Protein AF-A0A662FAG6-F1 (afdb_monomer_lite)

Sequence (54 aa):
MELAEKKKTAIMCSEALWFKCHRRYIADELVKLGWIVKHIITKERVIKHRLNNN

Structure (mmCIF, N/CA/C/O backbone):
data_AF-A0A662FAG6-F1
#
_entry.id   AF-A0A662FAG6-F1
#
loop_
_atom_site.group_PDB
_atom_site.id
_atom_site.type_symbol
_atom_site.label_atom_id
_atom_site.label_alt_id
_atom_site.label_comp_id
_atom_site.label_asym_id
_atom_site.label_entity_id
_atom_site.label_seq_id
_atom_site.pdbx_PDB_ins_code
_atom_site.Cartn_x
_atom_site.Cartn_y
_atom_site.Cartn_z
_atom_site.occupancy
_atom_site.B_iso_or_equiv
_atom_site.auth_seq_id
_atom_site.auth_comp_id
_atom_site.auth_asym_id
_atom_site.auth_atom_id
_atom_site.pdbx_PDB_model_num
ATOM 1 N N . MET A 1 1 ? -11.923 3.202 2.682 1.00 81.38 1 MET A N 1
ATOM 2 C CA . MET A 1 1 ? -11.253 2.302 3.648 1.00 81.38 1 MET A CA 1
ATOM 3 C C . MET A 1 1 ? -12.021 1.003 3.851 1.00 81.38 1 MET A C 1
ATOM 5 O O . MET A 1 1 ? -11.389 -0.039 3.802 1.00 81.38 1 MET A O 1
ATOM 9 N N . GLU A 1 2 ? -13.356 1.040 3.918 1.00 91.19 2 GLU A N 1
ATOM 10 C CA . GLU A 1 2 ? -14.240 -0.136 4.065 1.00 91.19 2 GLU A CA 1
ATOM 11 C C . GLU A 1 2 ? -13.852 -1.384 3.239 1.00 91.19 2 GLU A C 1
ATOM 13 O O . GLU A 1 2 ? -13.805 -2.499 3.759 1.00 91.19 2 GLU A O 1
ATOM 18 N N . LEU A 1 3 ? -13.539 -1.228 1.946 1.00 90.06 3 LEU A N 1
ATOM 19 C CA . LEU A 1 3 ? -13.150 -2.364 1.102 1.00 90.06 3 LEU A CA 1
ATOM 20 C C . LEU A 1 3 ? -11.833 -3.012 1.563 1.00 90.06 3 LEU A C 1
ATOM 22 O O . LEU A 1 3 ? -11.732 -4.237 1.585 1.00 90.06 3 LEU A O 1
ATOM 26 N N . ALA A 1 4 ? -10.852 -2.195 1.952 1.00 89.75 4 ALA A N 1
ATOM 27 C CA . ALA A 1 4 ? -9.545 -2.649 2.421 1.00 89.75 4 ALA A CA 1
ATOM 28 C C . ALA A 1 4 ? -9.608 -3.285 3.820 1.00 89.75 4 ALA A C 1
ATOM 30 O O . ALA A 1 4 ? -8.783 -4.139 4.133 1.00 89.75 4 ALA A O 1
ATOM 31 N N . GLU A 1 5 ? -10.601 -2.912 4.633 1.00 92.44 5 GLU A N 1
ATOM 32 C CA . GLU A 1 5 ? -10.893 -3.548 5.927 1.00 92.44 5 GLU A CA 1
ATOM 33 C C . GLU A 1 5 ? -11.475 -4.953 5.747 1.00 92.44 5 GLU A C 1
ATOM 35 O O . GLU A 1 5 ? -11.143 -5.872 6.492 1.00 92.44 5 GLU A O 1
ATOM 40 N N . LYS A 1 6 ? -12.328 -5.139 4.733 1.00 95.75 6 LYS A N 1
ATOM 41 C CA . LYS A 1 6 ? -13.033 -6.405 4.491 1.00 95.75 6 LYS A CA 1
ATOM 42 C C . LYS A 1 6 ? -12.246 -7.373 3.606 1.00 95.75 6 LYS A C 1
ATOM 44 O O . LYS A 1 6 ? -12.423 -8.586 3.718 1.00 95.75 6 LYS A O 1
ATOM 49 N N . LYS A 1 7 ? -11.431 -6.869 2.672 1.00 94.69 7 LYS A N 1
ATOM 50 C CA . LYS A 1 7 ? -10.746 -7.671 1.645 1.00 94.69 7 LYS A CA 1
ATOM 51 C C . LYS A 1 7 ? -9.376 -7.098 1.287 1.00 94.69 7 LYS A C 1
ATOM 53 O O . LYS A 1 7 ? -9.160 -5.887 1.259 1.00 94.69 7 LYS A O 1
ATOM 58 N N . LYS A 1 8 ? -8.452 -7.986 0.896 1.00 90.81 8 LYS A N 1
ATOM 59 C CA . LYS A 1 8 ? -7.175 -7.581 0.288 1.00 90.81 8 LYS A CA 1
ATOM 60 C C . LYS A 1 8 ? -7.467 -6.765 -0.972 1.00 90.81 8 LYS A C 1
ATOM 62 O O . LYS A 1 8 ? -8.038 -7.288 -1.924 1.00 90.81 8 LYS A O 1
ATOM 67 N N . THR A 1 9 ? -7.069 -5.499 -0.957 1.00 94.44 9 THR A N 1
ATOM 68 C CA . THR A 1 9 ? -7.332 -4.543 -2.036 1.00 94.44 9 THR A CA 1
ATOM 69 C C . THR A 1 9 ? -6.016 -4.143 -2.691 1.00 94.44 9 THR A C 1
ATOM 71 O O . THR A 1 9 ? -5.046 -3.841 -1.996 1.00 94.44 9 THR A O 1
ATOM 74 N N . ALA A 1 10 ? -5.977 -4.152 -4.023 1.00 93.69 10 ALA A N 1
ATOM 75 C CA . ALA A 1 10 ? -4.832 -3.709 -4.808 1.00 93.69 10 ALA A CA 1
ATOM 76 C C . ALA A 1 10 ? -5.216 -2.484 -5.643 1.00 93.69 10 ALA A C 1
ATOM 78 O O . ALA A 1 10 ? -6.282 -2.455 -6.253 1.00 93.69 10 ALA A O 1
ATOM 79 N N . ILE A 1 11 ? -4.331 -1.489 -5.676 1.00 92.88 11 ILE A N 1
ATOM 80 C CA . ILE A 1 11 ? -4.451 -0.308 -6.536 1.00 92.88 11 ILE A CA 1
ATOM 81 C C . ILE A 1 11 ? -3.432 -0.475 -7.663 1.00 92.88 11 ILE A C 1
ATOM 83 O O . ILE A 1 11 ? -2.237 -0.635 -7.400 1.00 92.88 11 ILE A O 1
ATOM 87 N N . MET A 1 12 ? -3.906 -0.468 -8.908 1.00 92.06 12 MET A N 1
ATOM 88 C CA . MET A 1 12 ? -3.083 -0.673 -10.102 1.00 92.06 12 MET A CA 1
ATOM 89 C C . MET A 1 12 ? -3.012 0.600 -10.949 1.00 92.06 12 MET A C 1
ATOM 91 O O . MET A 1 12 ? -3.854 1.485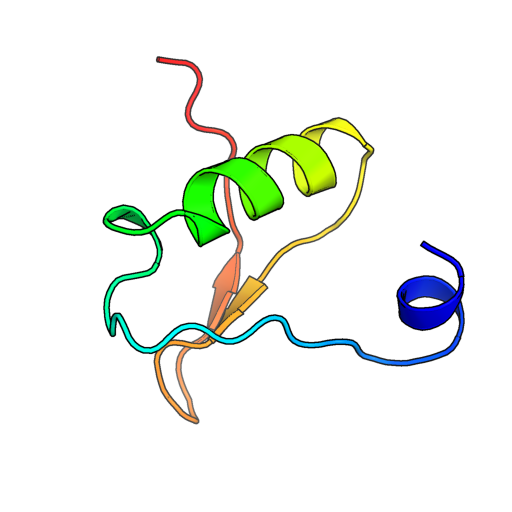 -10.843 1.00 92.06 12 MET A O 1
ATOM 95 N N . CYS A 1 13 ? -1.960 0.698 -11.752 1.00 90.50 13 CYS A N 1
ATOM 96 C CA . CYS A 1 13 ? -1.601 1.847 -12.575 1.00 90.50 13 CYS A CA 1
ATOM 97 C C . CYS A 1 13 ? -0.825 1.305 -13.788 1.00 90.50 13 CYS A C 1
ATOM 99 O O . CYS A 1 13 ? -0.150 0.280 -13.649 1.00 90.50 13 CYS A O 1
ATOM 101 N N . SER A 1 14 ? -0.933 1.942 -14.957 1.00 91.50 14 SER A N 1
ATOM 102 C CA . SER A 1 14 ? -0.220 1.522 -16.176 1.00 91.50 14 SER A CA 1
ATOM 103 C C . SER A 1 14 ? 1.301 1.621 -16.040 1.00 91.50 14 SER A C 1
ATOM 105 O O . SER A 1 14 ? 2.045 0.884 -16.685 1.00 91.50 14 SER A O 1
ATOM 107 N N . GLU A 1 15 ? 1.785 2.513 -15.182 1.00 91.94 15 GLU A N 1
ATOM 108 C CA . GLU A 1 15 ? 3.199 2.760 -14.979 1.00 91.94 15 GLU A CA 1
ATOM 109 C C . GLU A 1 15 ? 3.851 1.651 -14.144 1.00 91.94 15 GLU A C 1
ATOM 111 O O . GLU A 1 15 ? 3.523 1.418 -12.973 1.00 91.94 15 GLU A O 1
ATOM 116 N N . ALA A 1 16 ? 4.876 1.021 -14.720 1.00 85.62 16 ALA A N 1
ATOM 117 C CA . ALA A 1 16 ? 5.613 -0.065 -14.077 1.00 85.62 16 ALA A CA 1
ATOM 118 C C . ALA A 1 16 ? 6.255 0.350 -12.736 1.00 85.62 16 ALA A C 1
ATOM 120 O O . ALA A 1 16 ? 6.262 -0.421 -11.772 1.00 85.62 16 ALA A O 1
ATOM 121 N N . LEU A 1 17 ? 6.762 1.585 -12.639 1.00 88.44 17 LEU A N 1
ATOM 122 C CA . LEU A 1 17 ? 7.490 2.080 -11.468 1.00 88.44 17 LEU A CA 1
ATOM 123 C C . LEU A 1 17 ? 6.578 2.871 -10.524 1.00 88.44 17 LEU A C 1
ATOM 125 O O . LEU A 1 17 ? 6.175 3.993 -10.823 1.00 88.44 17 LEU A O 1
ATOM 129 N N . TRP A 1 18 ? 6.314 2.317 -9.339 1.00 88.62 18 TRP A N 1
ATOM 130 C CA . TRP A 1 18 ? 5.401 2.908 -8.349 1.00 88.62 18 TRP A CA 1
ATOM 131 C C . TRP A 1 18 ? 5.828 4.282 -7.834 1.00 88.62 18 TRP A C 1
ATOM 133 O O . TRP A 1 18 ? 4.978 5.098 -7.504 1.00 88.62 18 TRP A O 1
ATOM 143 N N . PHE A 1 19 ? 7.132 4.553 -7.792 1.00 88.12 19 PHE A N 1
ATOM 144 C CA . PHE A 1 19 ? 7.689 5.815 -7.301 1.00 88.12 19 PHE A CA 1
ATOM 145 C C . PHE A 1 19 ? 7.703 6.931 -8.355 1.00 88.12 19 PHE A C 1
ATOM 147 O O . PHE A 1 19 ? 7.994 8.076 -8.011 1.00 88.12 19 PHE A O 1
ATOM 154 N N . LYS A 1 20 ? 7.401 6.611 -9.623 1.00 91.25 20 LYS A N 1
ATOM 155 C CA . LYS A 1 20 ? 7.324 7.580 -10.730 1.00 91.25 20 LYS A CA 1
ATOM 156 C C . LYS A 1 20 ? 5.892 7.936 -11.139 1.00 91.25 20 LYS A C 1
ATOM 158 O O . LYS A 1 20 ? 5.720 8.700 -12.078 1.00 91.25 20 LYS A O 1
ATOM 163 N N . CYS A 1 21 ? 4.880 7.387 -10.471 1.00 92.50 21 CYS A N 1
ATOM 164 C CA . CYS A 1 21 ? 3.476 7.622 -10.802 1.00 92.50 21 CYS A CA 1
ATOM 165 C C . CYS A 1 21 ? 2.663 8.060 -9.580 1.00 92.50 21 CYS A C 1
ATOM 167 O O . CYS A 1 21 ? 3.120 8.030 -8.435 1.00 92.50 21 CYS A O 1
ATOM 169 N N . HIS A 1 22 ? 1.421 8.450 -9.844 1.00 92.12 22 HIS A N 1
ATOM 170 C CA . HIS A 1 22 ? 0.465 8.977 -8.873 1.00 92.12 22 HIS A CA 1
ATOM 171 C C . HIS A 1 22 ? 0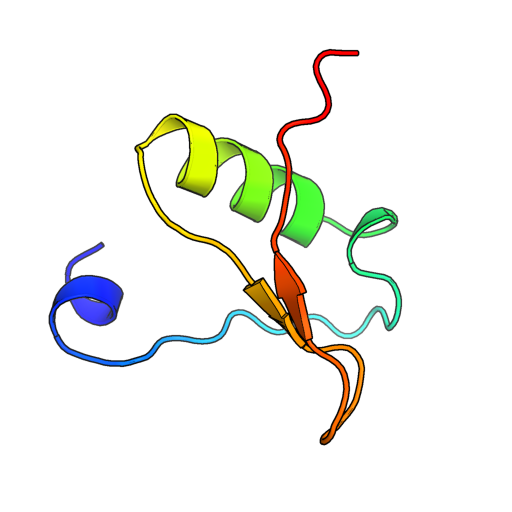.175 8.034 -7.688 1.00 92.12 22 HIS A C 1
ATOM 173 O O . HIS A 1 22 ? -0.138 8.504 -6.593 1.00 92.12 22 HIS A O 1
ATOM 179 N N . ARG A 1 23 ? 0.364 6.712 -7.844 1.00 93.88 23 ARG A N 1
ATOM 180 C CA . ARG A 1 23 ? 0.204 5.755 -6.731 1.00 93.88 23 ARG A CA 1
ATOM 181 C C . ARG A 1 23 ? 1.228 5.930 -5.606 1.00 93.88 23 ARG A C 1
ATOM 183 O O . ARG A 1 23 ? 0.984 5.414 -4.519 1.00 93.88 23 ARG A O 1
ATOM 190 N N . ARG A 1 24 ? 2.328 6.667 -5.826 1.00 93.31 24 ARG A N 1
ATOM 191 C CA . ARG A 1 24 ? 3.246 7.066 -4.747 1.00 93.31 24 ARG A CA 1
ATOM 192 C C . ARG A 1 24 ? 2.521 7.905 -3.697 1.00 93.31 24 ARG A C 1
ATOM 194 O O . ARG A 1 24 ? 2.535 7.535 -2.534 1.00 93.31 24 ARG A O 1
ATOM 201 N N . TYR A 1 25 ? 1.822 8.954 -4.127 1.00 93.94 25 TYR A N 1
ATOM 202 C CA . TYR A 1 25 ? 1.108 9.860 -3.224 1.00 93.94 25 TYR A CA 1
ATOM 203 C C . TYR A 1 25 ? -0.028 9.152 -2.482 1.00 93.94 25 TYR A C 1
ATOM 205 O O . TYR A 1 25 ? -0.201 9.344 -1.286 1.00 93.94 25 TYR A O 1
ATOM 213 N N . ILE A 1 26 ? -0.759 8.266 -3.168 1.00 94.62 26 ILE A N 1
ATOM 214 C CA . ILE A 1 26 ? -1.799 7.446 -2.526 1.00 94.62 26 ILE A CA 1
ATOM 215 C C . ILE A 1 26 ? -1.179 6.550 -1.442 1.00 94.62 26 ILE A C 1
ATOM 217 O O . ILE A 1 26 ? -1.733 6.420 -0.354 1.00 94.62 26 ILE A O 1
ATOM 221 N N . ALA A 1 27 ? -0.029 5.931 -1.727 1.00 95.19 27 ALA A N 1
ATOM 222 C CA . ALA A 1 27 ? 0.671 5.087 -0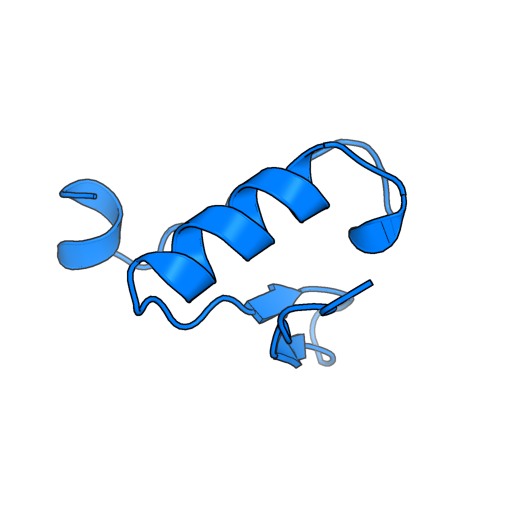.766 1.00 95.19 27 ALA A CA 1
ATOM 223 C C . ALA A 1 27 ? 1.191 5.887 0.440 1.00 95.19 27 ALA A C 1
ATOM 225 O O . ALA A 1 27 ? 1.058 5.402 1.563 1.00 95.19 27 ALA A O 1
ATOM 226 N N . ASP A 1 28 ? 1.715 7.096 0.218 1.00 95.25 28 ASP A N 1
ATOM 227 C CA . ASP A 1 28 ? 2.152 8.001 1.285 1.00 95.25 28 ASP A CA 1
ATOM 228 C C . ASP A 1 28 ? 0.972 8.329 2.220 1.00 95.25 28 ASP A C 1
ATOM 230 O O . ASP A 1 28 ? 1.058 8.103 3.427 1.00 95.25 28 ASP A O 1
ATOM 234 N N . GLU A 1 29 ? -0.168 8.772 1.678 1.00 94.88 29 GLU A N 1
ATOM 235 C CA . GLU A 1 29 ? -1.354 9.109 2.483 1.00 94.88 29 GLU A CA 1
ATOM 236 C C . GLU A 1 29 ? -1.917 7.905 3.244 1.00 94.88 29 GLU A C 1
ATOM 238 O O . GLU A 1 29 ? -2.237 8.004 4.428 1.00 94.88 29 GLU A O 1
ATOM 243 N N . LEU A 1 30 ? -1.974 6.728 2.617 1.00 94.50 30 LEU A N 1
ATOM 244 C CA . LEU A 1 30 ? -2.409 5.509 3.300 1.00 94.50 30 LEU A CA 1
ATOM 245 C C . LEU A 1 30 ? -1.487 5.151 4.474 1.00 94.50 30 LEU A C 1
ATOM 247 O O . LEU A 1 30 ? -1.975 4.797 5.547 1.00 94.50 30 LEU A O 1
ATOM 251 N N . VAL A 1 31 ? -0.167 5.270 4.303 1.00 95.12 31 VAL A N 1
ATOM 252 C CA . VAL A 1 31 ? 0.781 5.018 5.398 1.00 95.12 31 VAL A CA 1
ATOM 253 C C . VAL A 1 31 ? 0.649 6.069 6.503 1.00 95.12 31 VAL A C 1
ATOM 255 O O . VAL A 1 31 ? 0.686 5.692 7.674 1.00 95.12 31 VAL A O 1
ATOM 258 N N . LYS A 1 32 ? 0.429 7.352 6.176 1.00 95.19 32 LYS A N 1
ATOM 259 C CA . LYS A 1 32 ? 0.137 8.400 7.179 1.00 95.19 32 LYS A CA 1
ATOM 260 C C . LYS A 1 32 ? -1.120 8.088 7.990 1.00 95.19 32 LYS A C 1
ATOM 262 O O . LYS A 1 32 ? -1.145 8.326 9.192 1.00 95.19 32 LYS A O 1
ATOM 267 N N . LEU A 1 33 ? -2.129 7.495 7.354 1.00 94.12 33 LEU A N 1
ATOM 268 C CA . LEU A 1 33 ? -3.352 7.010 8.001 1.00 94.12 33 LEU A CA 1
ATOM 269 C C . LEU A 1 33 ? -3.154 5.696 8.789 1.00 94.12 33 LEU A C 1
ATOM 271 O O . LEU A 1 33 ? -4.128 5.123 9.271 1.00 94.12 33 LEU A O 1
ATOM 275 N N . GLY A 1 34 ? -1.921 5.190 8.906 1.00 93.88 34 GLY A N 1
ATOM 276 C CA . GLY A 1 34 ? -1.576 3.997 9.685 1.00 93.88 34 GLY A CA 1
ATOM 277 C C . GLY A 1 34 ? -1.632 2.676 8.913 1.00 93.88 34 GLY A C 1
ATOM 278 O O . GLY A 1 34 ? -1.443 1.611 9.502 1.00 93.88 34 GLY A O 1
ATOM 279 N N . TRP A 1 35 ? -1.862 2.702 7.598 1.00 95.31 35 TRP A N 1
ATOM 280 C CA . TRP A 1 35 ? -1.998 1.482 6.802 1.00 95.31 35 TRP A CA 1
ATOM 281 C C . TRP A 1 35 ? -0.657 0.917 6.342 1.00 95.31 35 TRP A C 1
ATOM 283 O O . TRP A 1 35 ? 0.282 1.631 5.996 1.00 95.31 35 TRP A O 1
ATOM 293 N N . ILE A 1 36 ? -0.578 -0.413 6.262 1.00 95.00 36 ILE A N 1
ATOM 294 C CA . ILE A 1 36 ? 0.578 -1.101 5.683 1.00 95.00 36 ILE A CA 1
ATOM 295 C C . ILE A 1 36 ? 0.390 -1.200 4.169 1.00 95.00 36 ILE A C 1
ATOM 297 O O . ILE A 1 36 ? -0.349 -2.054 3.683 1.00 95.00 36 ILE A O 1
ATOM 301 N N . VAL A 1 37 ? 1.126 -0.385 3.415 1.00 95.94 37 VAL A N 1
ATOM 302 C CA . VAL A 1 37 ? 1.146 -0.461 1.947 1.00 95.94 37 VAL A CA 1
ATOM 303 C C . VAL A 1 37 ? 2.330 -1.300 1.461 1.00 95.94 37 VAL A C 1
ATOM 305 O O . VAL A 1 37 ? 3.462 -1.162 1.936 1.00 95.94 37 VAL A O 1
ATOM 308 N N . LYS A 1 38 ? 2.072 -2.188 0.495 1.00 96.12 38 LYS A N 1
ATOM 309 C CA . LYS A 1 38 ? 3.075 -3.046 -0.145 1.00 96.12 38 LYS A CA 1
ATOM 310 C C . LYS A 1 38 ? 3.027 -2.874 -1.665 1.00 96.12 38 LYS A C 1
ATOM 312 O O . LYS A 1 38 ? 1.969 -3.015 -2.268 1.00 96.12 38 LYS A O 1
ATOM 317 N N . HIS A 1 39 ? 4.180 -2.623 -2.276 1.00 95.00 39 HIS A N 1
ATOM 318 C CA . HIS A 1 39 ? 4.356 -2.525 -3.723 1.00 95.00 39 HIS A 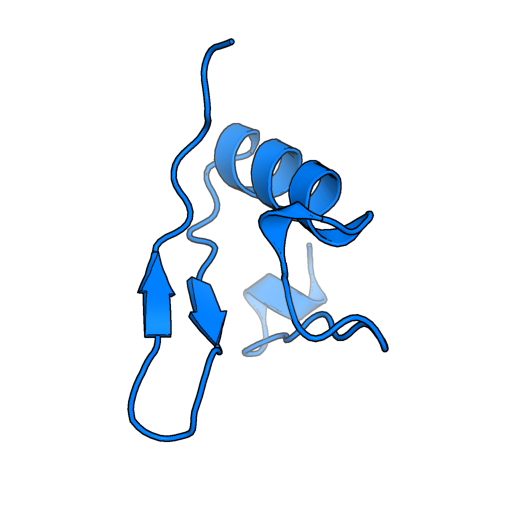CA 1
ATOM 319 C C . HIS A 1 39 ? 4.676 -3.895 -4.305 1.00 95.00 39 HIS A C 1
ATOM 321 O O . HIS A 1 39 ? 5.729 -4.462 -4.011 1.00 95.00 39 HIS A O 1
ATOM 327 N N . ILE A 1 40 ? 3.771 -4.422 -5.126 1.00 93.75 40 ILE A N 1
ATOM 328 C CA . ILE A 1 40 ? 3.977 -5.663 -5.878 1.00 93.75 40 ILE A CA 1
ATOM 329 C C . ILE A 1 40 ? 4.789 -5.307 -7.126 1.00 93.75 40 ILE A C 1
ATOM 331 O O . ILE A 1 40 ? 4.318 -4.543 -7.967 1.00 93.75 40 ILE A O 1
ATOM 335 N N . ILE A 1 41 ? 6.025 -5.801 -7.205 1.00 91.00 41 ILE A N 1
ATOM 336 C CA . ILE A 1 41 ? 6.942 -5.535 -8.324 1.00 91.00 41 ILE A CA 1
ATOM 337 C C . ILE A 1 41 ? 6.918 -6.707 -9.301 1.00 91.00 41 ILE A C 1
ATOM 339 O O . ILE A 1 41 ? 6.793 -6.515 -10.504 1.00 91.00 41 ILE A O 1
ATOM 343 N N . THR A 1 42 ? 7.011 -7.922 -8.765 1.00 91.38 42 THR A N 1
ATOM 344 C CA . THR A 1 42 ? 6.877 -9.181 -9.504 1.00 91.38 42 THR A CA 1
ATOM 345 C C . THR A 1 42 ? 6.074 -10.171 -8.663 1.00 91.38 42 THR A C 1
ATOM 347 O O . THR A 1 42 ? 5.662 -9.855 -7.543 1.00 91.38 42 THR A O 1
ATOM 350 N N . LYS A 1 43 ? 5.867 -11.384 -9.183 1.00 91.62 43 LYS A N 1
ATOM 351 C CA . LYS A 1 43 ? 5.212 -12.470 -8.448 1.00 91.62 43 LYS A CA 1
ATOM 352 C C . LYS A 1 43 ? 5.957 -12.821 -7.154 1.00 91.62 43 LYS A C 1
ATOM 354 O O . LYS A 1 43 ? 5.313 -13.029 -6.131 1.00 91.62 43 LYS A O 1
ATOM 359 N N . GLU A 1 44 ? 7.288 -12.845 -7.182 1.00 95.44 44 GLU A N 1
ATOM 360 C CA . GLU A 1 44 ? 8.112 -13.154 -6.006 1.00 95.44 44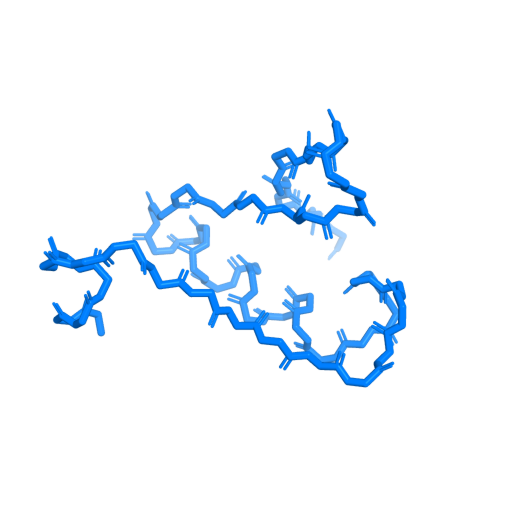 GLU A CA 1
ATOM 361 C C . GLU A 1 44 ? 8.554 -11.919 -5.211 1.00 95.44 44 GLU A C 1
ATOM 363 O O . GLU A 1 44 ? 8.976 -12.044 -4.061 1.00 95.44 44 GLU A O 1
ATOM 368 N N . ARG A 1 45 ? 8.477 -10.717 -5.797 1.00 93.69 45 ARG A N 1
ATOM 369 C CA . ARG A 1 45 ? 9.039 -9.505 -5.194 1.00 93.69 45 ARG A CA 1
ATOM 370 C C . ARG A 1 45 ? 7.968 -8.507 -4.783 1.00 93.69 45 ARG A C 1
ATOM 372 O O . ARG A 1 45 ? 7.333 -7.856 -5.614 1.00 93.69 45 ARG A O 1
ATOM 379 N N . VAL A 1 46 ? 7.882 -8.295 -3.473 1.00 95.44 46 VAL A N 1
ATOM 380 C CA . VAL A 1 46 ? 7.022 -7.292 -2.842 1.00 95.44 46 VAL A CA 1
ATOM 381 C C . VAL A 1 46 ? 7.857 -6.420 -1.909 1.00 95.44 46 VAL A C 1
ATOM 383 O O . VAL A 1 46 ? 8.662 -6.928 -1.132 1.00 95.44 46 VAL A O 1
ATOM 386 N N . ILE A 1 47 ? 7.669 -5.102 -1.967 1.00 94.69 47 ILE A N 1
ATOM 387 C CA . ILE A 1 47 ? 8.428 -4.132 -1.166 1.00 94.69 47 ILE A CA 1
ATOM 388 C C . ILE A 1 47 ? 7.465 -3.360 -0.265 1.00 94.69 47 ILE A C 1
ATOM 390 O O . ILE A 1 47 ? 6.474 -2.812 -0.739 1.00 94.69 47 ILE A O 1
ATOM 394 N N . LYS A 1 48 ? 7.746 -3.283 1.041 1.00 96.31 48 LYS A N 1
ATOM 395 C CA . LYS A 1 48 ? 6.974 -2.429 1.957 1.00 96.31 48 LYS A CA 1
ATOM 396 C C . LYS A 1 48 ? 7.221 -0.958 1.614 1.00 96.31 48 LYS A C 1
ATOM 398 O O . LYS A 1 48 ? 8.375 -0.541 1.521 1.00 96.31 48 LYS A O 1
ATOM 403 N N . HIS A 1 49 ? 6.154 -0.182 1.454 1.00 95.69 49 HIS A N 1
ATOM 404 C CA . HIS A 1 49 ? 6.277 1.257 1.268 1.00 95.69 49 HIS A CA 1
ATOM 405 C C . HIS A 1 49 ? 6.798 1.913 2.551 1.00 95.69 49 HIS A C 1
ATOM 407 O O . HIS A 1 49 ? 6.414 1.532 3.660 1.00 95.69 49 HIS A O 1
ATOM 413 N N . ARG A 1 50 ? 7.693 2.883 2.395 1.00 92.88 50 ARG A N 1
ATOM 414 C CA . ARG A 1 50 ? 8.189 3.728 3.476 1.00 92.88 50 ARG A CA 1
ATOM 415 C C . ARG A 1 50 ? 7.895 5.163 3.080 1.00 92.88 50 ARG A C 1
ATOM 417 O O . ARG A 1 50 ? 8.172 5.521 1.937 1.00 92.88 50 ARG A O 1
ATOM 424 N N . LEU A 1 51 ? 7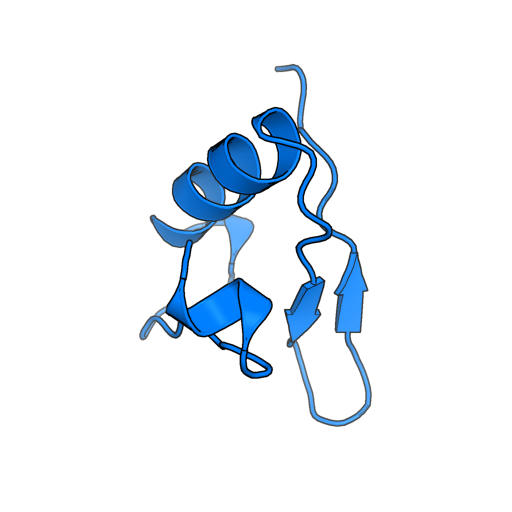.352 5.930 4.022 1.00 89.31 51 LEU A N 1
ATOM 425 C CA . LEU A 1 51 ? 7.192 7.368 3.858 1.00 89.31 51 LEU A CA 1
ATOM 426 C C . LEU A 1 51 ? 8.563 7.975 3.586 1.00 89.31 51 LEU A C 1
ATOM 428 O O . LEU A 1 51 ? 9.507 7.754 4.348 1.00 89.31 51 LEU A O 1
ATOM 432 N N . ASN A 1 52 ? 8.664 8.696 2.477 1.00 70.12 52 ASN A N 1
ATOM 433 C CA . ASN A 1 52 ? 9.842 9.490 2.186 1.00 70.12 52 ASN A CA 1
ATOM 434 C C . ASN A 1 52 ? 9.601 10.878 2.790 1.00 70.12 52 ASN A C 1
ATOM 436 O O . ASN A 1 52 ? 8.774 11.627 2.280 1.00 70.12 52 ASN A O 1
ATOM 440 N N . ASN A 1 53 ? 10.294 11.202 3.883 1.00 58.84 53 ASN A N 1
ATOM 441 C CA . ASN A 1 53 ? 10.192 12.495 4.576 1.00 58.84 53 ASN A CA 1
ATOM 442 C C . ASN A 1 53 ? 11.008 13.604 3.876 1.00 58.84 53 ASN A C 1
ATOM 444 O O . ASN A 1 53 ? 11.698 14.360 4.555 1.00 58.84 53 ASN A O 1
ATOM 448 N N . ASN A 1 54 ? 10.991 13.662 2.540 1.00 52.78 54 ASN A N 1
ATOM 449 C CA . ASN A 1 54 ? 11.619 14.776 1.819 1.00 52.78 54 ASN A CA 1
ATOM 450 C C . ASN A 1 54 ? 10.745 16.024 1.881 1.00 52.78 54 ASN A C 1
ATOM 452 O O . ASN A 1 54 ? 9.532 15.883 1.602 1.00 52.78 54 ASN A O 1
#

Radius of gyration: 11.28 Å; chains: 1; bounding box: 26×28×26 Å

pLDDT: mean 91.0, std 8.07, range [52.78, 96.31]

Secondary structure (DSSP, 8-state):
-HHHHHS------S-S-GGGSTHHHHHHHHHHTT---EEE-SSS-EEE------

Foldseek 3Di:
DVDVVVDPDDDDDPDLDCCVDPVLVVLLVCVVVVDFDWDCNDPPDIHTDDRDPD